Protein AF-A0A6N0LMZ8-F1 (afdb_monomer_lite)

Structure (mmCIF, N/CA/C/O backbone):
data_AF-A0A6N0LMZ8-F1
#
_entry.id   AF-A0A6N0LMZ8-F1
#
loop_
_atom_site.group_PDB
_atom_site.id
_atom_site.type_symbol
_atom_site.label_atom_id
_atom_site.label_alt_id
_atom_site.label_comp_id
_atom_site.label_asym_id
_atom_site.label_entity_id
_atom_site.label_seq_id
_atom_site.pdbx_PDB_ins_code
_atom_site.Cartn_x
_atom_site.Cartn_y
_atom_site.Cartn_z
_atom_site.occupancy
_atom_site.B_iso_or_equiv
_atom_site.auth_seq_id
_atom_site.auth_comp_id
_atom_site.auth_asym_id
_atom_site.auth_atom_id
_atom_site.pdbx_PDB_model_num
ATOM 1 N N . MET A 1 1 ? -0.934 -11.230 4.329 1.00 70.56 1 MET A N 1
ATOM 2 C CA . MET A 1 1 ? -1.160 -11.384 2.873 1.00 70.56 1 MET A CA 1
ATOM 3 C C . MET A 1 1 ? 0.036 -10.796 2.142 1.00 70.56 1 MET A C 1
ATOM 5 O O . MET A 1 1 ? 0.513 -9.758 2.577 1.00 70.56 1 MET A O 1
ATOM 9 N N . ASN A 1 2 ? 0.518 -11.438 1.074 1.00 77.88 2 ASN A N 1
ATOM 10 C CA . ASN A 1 2 ? 1.594 -10.891 0.240 1.00 77.88 2 ASN A CA 1
ATOM 11 C C . ASN A 1 2 ? 1.004 -10.289 -1.035 1.00 77.88 2 ASN A C 1
ATOM 13 O O . ASN A 1 2 ? 0.161 -10.914 -1.673 1.00 77.88 2 ASN A O 1
ATOM 17 N N . VAL A 1 3 ? 1.474 -9.102 -1.417 1.00 78.12 3 VAL A N 1
ATOM 18 C CA . VAL A 1 3 ? 1.092 -8.432 -2.665 1.00 78.12 3 VAL A CA 1
ATOM 19 C C . VAL A 1 3 ? 2.306 -8.414 -3.583 1.00 78.12 3 VAL A C 1
ATOM 21 O O . VAL A 1 3 ? 3.360 -7.899 -3.217 1.00 78.12 3 VAL A O 1
ATOM 24 N N . TYR A 1 4 ? 2.168 -8.973 -4.782 1.00 81.81 4 TYR A N 1
ATOM 25 C CA . TYR A 1 4 ? 3.199 -8.932 -5.811 1.00 81.81 4 TYR A CA 1
ATOM 26 C C . TYR A 1 4 ? 2.559 -8.699 -7.177 1.00 81.81 4 TYR A C 1
ATOM 28 O O . TYR A 1 4 ? 1.513 -9.254 -7.495 1.00 81.81 4 TYR A O 1
ATOM 36 N N . THR A 1 5 ? 3.198 -7.863 -7.993 1.00 82.75 5 THR A N 1
ATOM 37 C CA . THR A 1 5 ? 2.842 -7.697 -9.405 1.00 82.75 5 THR A CA 1
ATOM 38 C C . THR A 1 5 ? 3.865 -8.408 -10.279 1.00 82.75 5 THR A C 1
ATOM 40 O O . THR A 1 5 ? 5.083 -8.280 -10.078 1.00 82.75 5 THR A O 1
ATOM 43 N N . ILE A 1 6 ? 3.357 -9.163 -11.256 1.00 88.31 6 ILE A N 1
ATOM 44 C CA . ILE A 1 6 ? 4.164 -9.846 -12.271 1.00 88.31 6 ILE A CA 1
ATOM 45 C C . ILE A 1 6 ? 5.001 -8.786 -13.013 1.00 88.31 6 ILE A C 1
ATOM 47 O O . ILE A 1 6 ? 4.462 -7.720 -13.320 1.00 88.31 6 ILE A O 1
ATOM 51 N N . PRO A 1 7 ? 6.297 -9.025 -13.307 1.00 87.38 7 PRO A N 1
ATOM 52 C CA . PRO A 1 7 ? 7.182 -8.013 -13.891 1.00 87.38 7 PRO A CA 1
ATOM 53 C C . PRO A 1 7 ? 6.625 -7.301 -15.128 1.00 87.38 7 PRO A C 1
ATOM 55 O O . PRO A 1 7 ? 6.749 -6.085 -15.226 1.00 87.38 7 PRO A O 1
ATOM 58 N N . MET A 1 8 ? 5.946 -8.035 -16.014 1.00 90.62 8 MET A N 1
ATOM 59 C CA . MET A 1 8 ? 5.335 -7.506 -17.242 1.00 90.62 8 MET A CA 1
ATOM 60 C C . MET A 1 8 ? 4.208 -6.488 -17.000 1.00 90.62 8 MET A C 1
ATOM 62 O O . MET A 1 8 ? 3.855 -5.740 -17.904 1.00 90.62 8 MET A O 1
ATOM 66 N N . TRP A 1 9 ? 3.634 -6.457 -15.798 1.00 86.38 9 TRP A N 1
ATOM 67 C CA . TRP A 1 9 ? 2.514 -5.588 -15.417 1.00 86.38 9 TRP A CA 1
ATOM 68 C C . TRP A 1 9 ? 2.956 -4.395 -14.559 1.00 86.38 9 TRP A C 1
ATOM 70 O O . TRP A 1 9 ? 2.146 -3.573 -14.124 1.00 86.38 9 TRP A O 1
ATOM 80 N N . ARG A 1 10 ? 4.258 -4.289 -14.276 1.00 86.62 10 ARG A N 1
ATOM 81 C CA . ARG A 1 10 ? 4.819 -3.169 -13.514 1.00 86.62 10 ARG A CA 1
ATOM 82 C C . ARG A 1 10 ? 4.797 -1.894 -14.355 1.00 86.62 10 ARG A C 1
ATOM 84 O O . ARG A 1 10 ? 4.805 -1.934 -15.577 1.00 86.62 10 ARG A O 1
ATOM 91 N N . GLY A 1 11 ? 4.754 -0.746 -13.682 1.00 85.19 11 GLY A N 1
ATOM 92 C CA . GLY A 1 11 ? 4.709 0.566 -14.342 1.00 85.19 11 GLY A CA 1
ATOM 93 C C . GLY A 1 11 ? 3.342 0.957 -14.915 1.00 85.19 11 GLY A C 1
ATOM 94 O O . GLY A 1 11 ? 3.183 2.089 -15.346 1.00 85.19 11 GLY A O 1
ATOM 95 N N . GLN A 1 12 ? 2.339 0.075 -14.858 1.00 88.31 12 GLN A N 1
ATOM 96 C CA . GLN A 1 12 ? 0.991 0.328 -15.390 1.00 88.31 12 GLN A CA 1
ATOM 97 C C . GLN A 1 12 ? -0.024 0.769 -14.321 1.00 88.31 12 GLN A C 1
ATOM 99 O O . GLN A 1 12 ? -1.223 0.794 -14.564 1.00 88.31 12 GLN A O 1
ATOM 104 N N . GLY A 1 13 ? 0.427 1.053 -13.096 1.00 87.19 13 GLY A N 1
ATOM 105 C CA . GLY A 1 13 ? -0.461 1.463 -12.000 1.00 87.19 13 GLY A CA 1
ATOM 106 C C . GLY A 1 13 ? -1.338 0.348 -11.407 1.00 87.19 13 GLY A C 1
ATOM 107 O O . GLY A 1 13 ? -2.105 0.620 -10.492 1.00 87.19 13 GLY A O 1
ATOM 108 N N . ILE A 1 14 ? -1.195 -0.909 -11.844 1.00 88.44 14 ILE A N 1
ATOM 109 C CA . ILE A 1 14 ? -2.001 -2.046 -11.352 1.00 88.44 14 ILE A CA 1
ATOM 110 C C . ILE A 1 14 ? -1.845 -2.248 -9.839 1.00 88.44 14 ILE A C 1
ATOM 112 O O . ILE A 1 14 ? -2.833 -2.419 -9.132 1.00 88.44 14 ILE A O 1
ATOM 116 N N . ALA A 1 15 ? -0.613 -2.178 -9.322 1.00 85.06 15 ALA A N 1
ATOM 117 C CA . ALA A 1 15 ? -0.365 -2.274 -7.881 1.00 85.06 15 ALA A CA 1
ATOM 118 C C . ALA A 1 15 ? -1.082 -1.158 -7.106 1.00 85.06 15 ALA A C 1
ATOM 120 O O . ALA A 1 15 ? -1.671 -1.416 -6.063 1.00 85.06 15 ALA A O 1
ATOM 121 N N . THR A 1 16 ? -1.053 0.065 -7.640 1.00 86.38 16 THR A N 1
ATOM 122 C CA . THR A 1 16 ? -1.713 1.243 -7.067 1.00 86.38 16 THR A CA 1
ATOM 123 C C . THR A 1 16 ? -3.230 1.062 -7.044 1.00 86.3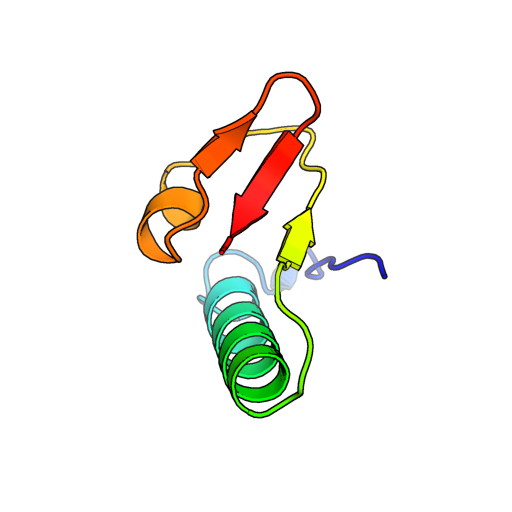8 16 THR A C 1
ATOM 125 O O . THR A 1 16 ? -3.851 1.300 -6.013 1.00 86.38 16 THR A O 1
ATOM 128 N N . ALA A 1 17 ? -3.822 0.601 -8.150 1.00 89.31 17 ALA A N 1
ATOM 129 C CA . ALA A 1 17 ? -5.256 0.334 -8.237 1.00 89.31 17 ALA A CA 1
ATOM 130 C C . ALA A 1 17 ? -5.685 -0.756 -7.245 1.00 89.31 17 ALA A C 1
ATOM 132 O O . ALA A 1 17 ? -6.607 -0.546 -6.467 1.00 89.31 17 ALA A O 1
ATOM 133 N N . LEU A 1 18 ? -4.957 -1.876 -7.196 1.00 88.31 18 LEU A N 1
ATOM 134 C CA . LEU A 1 18 ? -5.245 -2.961 -6.260 1.00 88.31 18 LEU A CA 1
ATOM 135 C C . LEU A 1 18 ? -5.138 -2.504 -4.800 1.00 88.31 18 LEU A C 1
ATOM 137 O O . LEU A 1 18 ? -5.999 -2.826 -3.986 1.00 88.31 18 LEU A O 1
ATOM 141 N N . LEU A 1 19 ? -4.092 -1.745 -4.461 1.00 86.62 19 LEU A N 1
ATOM 142 C CA . LEU A 1 19 ? -3.905 -1.241 -3.103 1.00 86.62 19 LEU A CA 1
ATOM 143 C C . LEU A 1 19 ? -5.040 -0.294 -2.701 1.00 86.62 19 LEU A C 1
ATOM 145 O O . LEU A 1 19 ? -5.512 -0.363 -1.571 1.00 86.62 19 LEU A O 1
ATOM 149 N N . LYS A 1 20 ? -5.509 0.548 -3.628 1.00 87.88 20 LYS A N 1
ATOM 150 C CA . LYS A 1 20 ? -6.642 1.449 -3.401 1.00 87.88 20 LYS A CA 1
ATOM 151 C C . LYS A 1 20 ? -7.915 0.680 -3.050 1.00 87.88 20 LYS A C 1
ATOM 153 O O . LYS A 1 20 ? -8.582 1.052 -2.090 1.00 87.88 20 LYS A O 1
ATOM 158 N N . GLU A 1 21 ? -8.212 -0.399 -3.770 1.00 90.88 21 GLU A N 1
ATOM 159 C CA . GLU A 1 21 ? -9.376 -1.246 -3.482 1.00 90.88 21 GLU A CA 1
ATOM 160 C C . GLU A 1 21 ? -9.249 -1.955 -2.129 1.00 90.88 21 GLU A C 1
ATOM 162 O O . GLU A 1 21 ? -10.197 -1.967 -1.349 1.00 90.88 21 GLU A O 1
ATOM 167 N N . ILE A 1 22 ? -8.059 -2.470 -1.793 1.00 88.00 22 ILE A N 1
ATOM 168 C CA . ILE A 1 22 ? -7.800 -3.074 -0.475 1.00 88.00 22 ILE A CA 1
ATOM 169 C C . ILE A 1 22 ? -8.012 -2.045 0.641 1.00 88.00 22 ILE A C 1
ATOM 171 O O . ILE A 1 22 ? -8.642 -2.354 1.647 1.00 88.00 22 ILE A O 1
ATOM 175 N N . ILE A 1 23 ? -7.505 -0.822 0.474 1.00 87.19 23 ILE A N 1
ATOM 176 C CA . ILE A 1 23 ? -7.684 0.262 1.448 1.00 87.19 23 ILE A CA 1
ATOM 177 C C . ILE A 1 23 ? -9.161 0.626 1.582 1.00 87.19 23 ILE A C 1
ATOM 179 O O . ILE A 1 23 ? -9.639 0.776 2.702 1.00 87.19 23 ILE A O 1
ATOM 183 N N . CYS A 1 24 ? -9.880 0.754 0.465 1.00 88.94 24 CYS A N 1
ATOM 184 C CA . CYS A 1 24 ? -11.311 1.049 0.459 1.00 88.94 24 CYS A CA 1
ATOM 185 C C . CYS A 1 24 ? -12.084 -0.007 1.256 1.00 88.94 24 CYS A C 1
ATOM 187 O O . CYS A 1 24 ? -12.769 0.328 2.218 1.00 88.94 24 CYS A O 1
ATOM 189 N N . PHE A 1 25 ? -11.850 -1.283 0.943 1.00 89.00 25 PHE A N 1
ATOM 190 C CA . PHE A 1 25 ? -12.441 -2.408 1.657 1.00 89.00 25 PHE A CA 1
ATOM 191 C C . PHE A 1 25 ? -12.122 -2.371 3.155 1.00 89.00 25 PHE A C 1
ATOM 193 O O . PHE A 1 25 ? -13.020 -2.450 3.983 1.00 89.00 25 PHE A O 1
ATOM 200 N N . VAL A 1 26 ? -10.851 -2.200 3.529 1.00 87.88 26 VAL A N 1
ATOM 201 C CA . VAL A 1 26 ? -10.437 -2.172 4.941 1.00 87.88 26 VAL A CA 1
ATOM 202 C C . VAL A 1 26 ? -11.090 -1.011 5.694 1.00 87.88 26 VAL A C 1
ATOM 204 O O . VAL A 1 26 ? -11.508 -1.205 6.831 1.00 87.88 26 VAL A O 1
ATOM 207 N N . ARG A 1 27 ? -11.24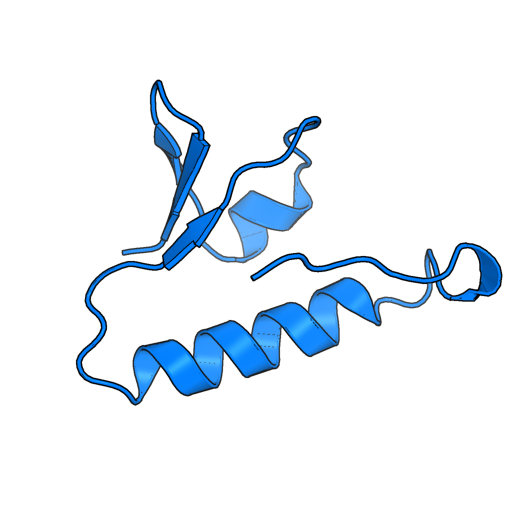3 0.163 5.070 1.00 85.00 27 ARG A N 1
ATOM 208 C CA . ARG A 1 27 ? -11.910 1.327 5.681 1.00 85.00 27 ARG A CA 1
ATOM 209 C C . ARG A 1 27 ? -13.399 1.112 5.939 1.00 85.00 27 ARG A C 1
ATOM 211 O O . ARG A 1 27 ? -13.938 1.741 6.843 1.00 85.00 27 ARG A O 1
ATOM 218 N N . GLU A 1 28 ? -14.056 0.272 5.148 1.00 88.19 28 GLU A N 1
ATOM 219 C CA . GLU A 1 28 ? -15.456 -0.111 5.363 1.00 88.19 28 GLU A CA 1
ATOM 220 C C . GLU A 1 28 ? -15.609 -1.216 6.419 1.00 88.19 28 GLU A C 1
ATOM 222 O O . GLU A 1 28 ? -16.708 -1.456 6.916 1.00 88.19 28 GLU A O 1
ATOM 227 N N . THR A 1 29 ? -14.513 -1.876 6.797 1.00 85.56 29 THR A N 1
ATOM 228 C CA . THR A 1 29 ? -14.495 -2.875 7.873 1.00 85.56 29 THR A CA 1
ATOM 229 C C . THR A 1 29 ? -14.129 -2.251 9.223 1.00 85.56 29 THR A C 1
ATOM 231 O O . THR A 1 29 ? -13.565 -1.165 9.296 1.00 85.56 29 THR A O 1
ATOM 234 N N . GLU A 1 30 ? -14.362 -2.970 10.325 1.00 85.00 30 GLU A N 1
ATOM 235 C CA . GLU A 1 30 ? -13.947 -2.546 11.678 1.00 85.00 30 GLU A CA 1
ATOM 236 C C . GLU A 1 30 ? -12.418 -2.557 11.901 1.00 85.00 30 GLU A C 1
AT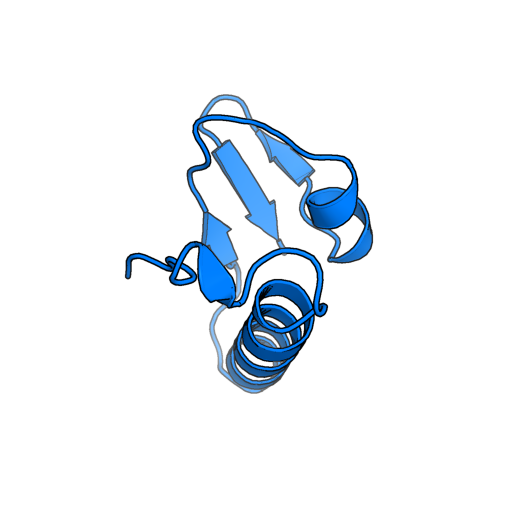OM 238 O O . GLU A 1 30 ? -11.929 -2.314 13.012 1.00 85.00 30 GLU A O 1
ATOM 243 N N . ALA A 1 31 ? -11.634 -2.868 10.866 1.00 80.12 31 ALA A N 1
ATOM 244 C CA . ALA A 1 31 ? -10.185 -2.884 10.941 1.00 80.12 31 ALA A CA 1
ATOM 245 C C . ALA A 1 31 ? -9.640 -1.463 11.148 1.00 80.12 31 ALA A C 1
ATOM 247 O O . ALA A 1 31 ? -9.722 -0.601 10.281 1.00 80.12 31 ALA A O 1
ATOM 248 N N . LYS A 1 32 ? -9.023 -1.237 12.311 1.00 78.19 32 LYS A N 1
ATOM 249 C CA . LYS A 1 32 ? -8.507 0.082 12.712 1.00 78.19 32 LYS A CA 1
ATOM 250 C C . LYS A 1 32 ? -7.182 0.464 12.053 1.00 78.19 32 LYS A C 1
ATOM 252 O O . LYS A 1 32 ? -6.819 1.632 12.074 1.00 78.19 32 LYS A O 1
ATOM 257 N N . CYS A 1 33 ? -6.432 -0.518 11.547 1.00 80.94 33 CYS A N 1
ATOM 258 C CA . CYS A 1 33 ? -5.089 -0.296 11.021 1.00 80.94 33 CYS A CA 1
ATOM 259 C C . CYS A 1 33 ? -4.750 -1.299 9.913 1.00 80.94 33 CYS A C 1
ATOM 261 O O . CYS A 1 33 ? -4.994 -2.499 10.068 1.00 80.94 33 CYS A O 1
ATOM 263 N N . LEU A 1 34 ? -4.070 -0.838 8.863 1.00 85.62 34 LEU A N 1
ATOM 264 C CA . LEU A 1 34 ? -3.426 -1.692 7.867 1.00 85.62 34 LEU A CA 1
ATOM 265 C C . LEU A 1 34 ? -1.907 -1.601 8.029 1.00 85.62 34 LEU A C 1
ATOM 267 O O . LEU A 1 34 ? -1.326 -0.519 7.974 1.00 85.62 34 LEU A O 1
ATOM 271 N N . TRP A 1 35 ? -1.262 -2.749 8.222 1.00 85.25 35 TRP A N 1
ATOM 272 C CA . TRP A 1 35 ? 0.188 -2.854 8.377 1.00 85.25 35 TRP A CA 1
ATOM 273 C C . TRP A 1 35 ? 0.782 -3.513 7.144 1.00 85.25 35 TRP A C 1
ATOM 275 O O . TRP A 1 35 ? 0.299 -4.559 6.705 1.00 85.25 35 TRP A O 1
ATOM 285 N N . LEU A 1 36 ? 1.855 -2.939 6.608 1.00 85.25 36 LEU A N 1
ATOM 286 C CA . LEU A 1 36 ? 2.616 -3.569 5.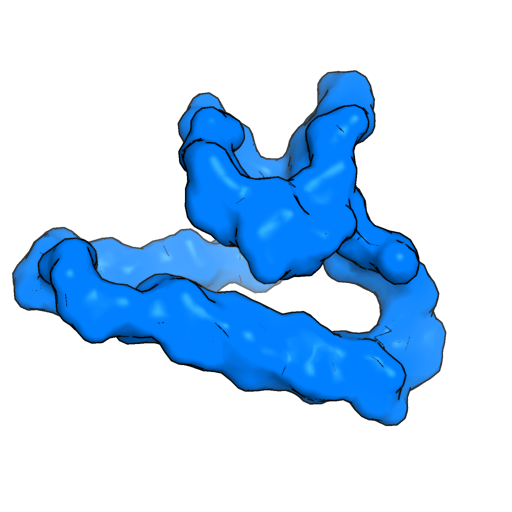542 1.00 85.25 36 LEU A CA 1
ATOM 287 C C . LEU A 1 36 ? 4.115 -3.487 5.788 1.00 85.25 36 LEU A C 1
ATOM 289 O O . LEU A 1 36 ? 4.663 -2.497 6.277 1.00 85.25 36 LEU A O 1
ATOM 293 N N . HIS A 1 37 ? 4.773 -4.571 5.405 1.00 83.06 37 HIS A N 1
ATOM 294 C CA . HIS A 1 37 ? 6.214 -4.676 5.394 1.00 83.06 37 HIS A CA 1
ATOM 295 C C . HIS A 1 37 ? 6.680 -4.629 3.941 1.00 83.06 37 HIS A C 1
ATOM 297 O O . HIS A 1 37 ? 6.306 -5.478 3.133 1.00 83.06 37 HIS A O 1
ATOM 303 N N . SER A 1 38 ? 7.492 -3.629 3.611 1.00 79.75 38 SER A N 1
ATOM 304 C CA . SER A 1 38 ? 8.118 -3.492 2.299 1.00 79.75 38 SER A CA 1
ATOM 305 C C . SER A 1 38 ? 9.624 -3.419 2.488 1.00 79.75 38 SER A C 1
ATOM 307 O O . SER A 1 38 ? 10.102 -2.656 3.326 1.00 79.75 38 SER A O 1
ATOM 309 N N . THR A 1 39 ? 10.371 -4.190 1.700 1.00 79.19 39 THR A N 1
ATOM 310 C CA . THR A 1 39 ? 11.842 -4.134 1.667 1.00 79.19 39 THR A CA 1
ATOM 311 C C . THR A 1 39 ? 12.356 -2.774 1.202 1.00 79.19 39 THR A C 1
ATOM 313 O O . THR A 1 39 ? 13.433 -2.355 1.610 1.00 79.19 39 THR A O 1
ATOM 316 N N . GLU A 1 40 ? 11.570 -2.057 0.394 1.00 77.06 40 GLU A N 1
ATOM 317 C CA . GLU A 1 40 ? 11.868 -0.700 -0.056 1.00 77.06 40 GLU A CA 1
ATOM 318 C C . GLU A 1 40 ? 10.691 0.237 0.261 1.00 77.06 40 GLU A C 1
ATOM 320 O O . GLU A 1 40 ? 9.541 -0.016 -0.121 1.00 77.06 40 GLU A O 1
ATOM 325 N N . VAL A 1 41 ? 10.963 1.344 0.955 1.00 68.25 41 VAL A N 1
ATOM 326 C CA . VAL A 1 41 ? 9.962 2.392 1.192 1.00 68.25 41 VAL A CA 1
ATOM 327 C C . VAL A 1 41 ? 9.954 3.314 -0.022 1.00 68.25 41 VAL A C 1
ATOM 329 O O . VAL A 1 41 ? 10.875 4.098 -0.226 1.00 68.25 41 VAL A O 1
ATOM 332 N N . ARG A 1 42 ? 8.904 3.216 -0.836 1.00 70.88 42 ARG A N 1
ATOM 333 C CA . ARG A 1 42 ? 8.679 4.084 -1.994 1.00 70.88 42 ARG A CA 1
ATOM 334 C C . ARG A 1 42 ? 7.795 5.273 -1.644 1.00 70.88 42 ARG A C 1
ATOM 336 O O . ARG A 1 42 ? 6.885 5.150 -0.829 1.00 70.88 42 ARG A O 1
ATOM 343 N N . ALA A 1 43 ? 8.007 6.389 -2.343 1.00 70.44 43 ALA A N 1
ATOM 344 C CA . ALA A 1 43 ? 7.194 7.600 -2.208 1.00 70.44 43 ALA A CA 1
ATOM 345 C C . ALA A 1 43 ? 5.683 7.325 -2.362 1.00 70.44 43 ALA A C 1
ATOM 347 O O . ALA A 1 43 ? 4.868 7.917 -1.664 1.00 70.4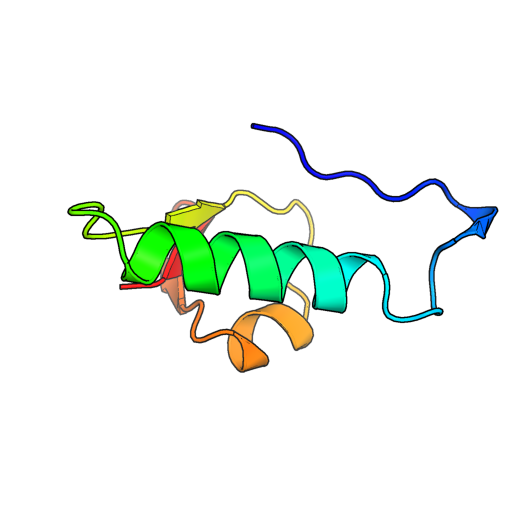4 43 ALA A O 1
ATOM 348 N N . ALA A 1 44 ? 5.327 6.361 -3.217 1.00 73.81 44 ALA A N 1
ATOM 349 C CA . ALA A 1 44 ? 3.946 5.960 -3.467 1.00 73.81 44 ALA A CA 1
ATOM 350 C C . ALA A 1 44 ? 3.179 5.517 -2.207 1.00 73.81 44 ALA A C 1
ATOM 352 O O . ALA A 1 44 ? 1.968 5.690 -2.168 1.00 73.81 44 ALA A O 1
ATOM 353 N N . TRP A 1 45 ? 3.843 4.987 -1.170 1.00 75.31 45 TRP A N 1
ATOM 354 C CA . TRP A 1 45 ? 3.164 4.582 0.069 1.00 75.31 45 TRP A CA 1
ATOM 355 C C . TRP A 1 45 ? 2.596 5.776 0.838 1.00 75.31 45 TRP A C 1
ATOM 357 O O . TRP A 1 45 ? 1.509 5.681 1.399 1.00 75.31 45 TRP A O 1
ATOM 367 N N . PHE A 1 46 ? 3.291 6.914 0.819 1.00 73.94 46 PHE A N 1
ATOM 368 C CA . PHE A 1 46 ? 2.834 8.123 1.504 1.00 73.94 46 PHE A CA 1
ATOM 369 C C . PHE A 1 46 ? 1.596 8.732 0.839 1.00 73.94 46 PHE A C 1
ATOM 371 O O . PHE A 1 46 ? 0.777 9.329 1.525 1.00 73.94 46 PHE A O 1
ATOM 378 N N . CYS A 1 47 ? 1.410 8.530 -0.471 1.00 74.88 47 CYS A N 1
ATOM 379 C CA . CYS A 1 47 ? 0.175 8.916 -1.167 1.00 74.88 47 CYS A CA 1
ATOM 380 C C . CYS A 1 47 ? -1.055 8.110 -0.715 1.00 74.88 47 CYS A C 1
ATOM 382 O O . CYS A 1 47 ? -2.175 8.485 -1.046 1.00 74.88 47 CYS A O 1
ATOM 384 N N . PHE A 1 48 ? -0.847 7.008 0.006 1.00 78.00 48 PHE A N 1
ATOM 385 C CA . PHE A 1 48 ? -1.889 6.165 0.589 1.00 78.00 48 PHE A CA 1
ATOM 386 C C . PHE A 1 48 ? -1.981 6.326 2.113 1.00 78.00 48 PHE A C 1
ATOM 388 O O . PHE A 1 48 ? -2.417 5.408 2.798 1.00 78.00 48 PHE A O 1
ATOM 395 N N . ASP A 1 49 ? -1.508 7.452 2.651 1.00 83.00 49 ASP A N 1
ATOM 396 C CA . ASP A 1 49 ? -1.510 7.776 4.084 1.00 83.00 49 ASP A CA 1
ATOM 397 C C . ASP A 1 49 ? -0.726 6.798 4.978 1.00 83.00 49 ASP A C 1
ATOM 399 O O . ASP A 1 49 ? -0.799 6.861 6.209 1.00 83.00 49 ASP A O 1
ATOM 403 N N . PHE A 1 50 ? 0.104 5.930 4.388 1.00 84.19 50 PHE A N 1
ATOM 404 C CA . PHE A 1 50 ? 1.003 5.089 5.166 1.00 84.19 50 PHE A CA 1
ATOM 405 C C . PHE A 1 50 ? 2.117 5.921 5.791 1.00 84.19 50 PHE A C 1
ATOM 407 O O . PHE A 1 50 ? 2.875 6.623 5.115 1.00 84.19 50 PHE A O 1
ATOM 414 N N . LYS A 1 51 ? 2.279 5.756 7.101 1.00 84.25 51 LYS A N 1
ATOM 415 C CA . LYS A 1 51 ? 3.359 6.337 7.893 1.00 84.25 51 LYS A CA 1
ATOM 416 C C . LYS A 1 51 ? 4.374 5.265 8.241 1.00 84.25 51 LYS A C 1
ATOM 418 O O . LYS A 1 51 ? 4.023 4.128 8.554 1.00 84.25 51 LYS A O 1
ATOM 423 N N . ARG A 1 52 ? 5.656 5.624 8.209 1.00 81.62 52 ARG A N 1
ATOM 424 C CA . ARG A 1 52 ? 6.720 4.718 8.646 1.00 81.62 52 ARG A CA 1
ATOM 425 C C . ARG A 1 52 ? 6.762 4.673 10.172 1.00 81.62 52 ARG A C 1
ATOM 427 O O . ARG A 1 52 ? 6.816 5.711 10.822 1.00 81.62 52 ARG A O 1
ATOM 434 N N . ASN A 1 53 ? 6.782 3.466 10.716 1.00 79.25 53 ASN A N 1
ATOM 435 C CA . ASN A 1 53 ? 7.091 3.157 12.106 1.00 79.25 53 ASN A CA 1
ATOM 436 C C . ASN A 1 53 ? 8.390 2.319 12.146 1.00 79.25 53 ASN A C 1
ATOM 438 O O . ASN A 1 53 ? 8.848 1.833 11.109 1.00 79.25 53 ASN A O 1
ATOM 442 N N . GLY A 1 54 ? 8.985 2.110 13.323 1.00 75.19 54 GLY A N 1
ATOM 443 C CA . GLY A 1 54 ? 10.213 1.325 13.520 1.00 75.19 54 GLY A CA 1
ATOM 444 C C . GLY A 1 54 ? 10.160 -0.120 12.999 1.00 75.19 54 GLY A C 1
ATOM 445 O O . GLY A 1 54 ? 11.205 -0.743 12.856 1.00 75.19 54 GLY A O 1
ATOM 446 N N . TYR A 1 55 ? 8.970 -0.629 12.659 1.00 75.25 55 TYR A N 1
ATOM 447 C CA . TYR A 1 55 ? 8.729 -2.008 12.216 1.00 75.25 55 TYR A CA 1
ATOM 448 C C . TYR A 1 55 ? 8.184 -2.132 10.780 1.00 75.25 55 TYR A C 1
ATOM 450 O O . TYR A 1 55 ? 7.984 -3.244 10.298 1.00 75.25 55 TYR A O 1
ATOM 458 N N . GLY A 1 56 ? 7.903 -1.022 10.085 1.00 81.62 56 GLY A N 1
ATOM 459 C CA . GLY A 1 56 ? 7.263 -1.060 8.764 1.00 81.62 56 GLY A CA 1
ATOM 460 C C . GLY A 1 56 ? 6.422 0.177 8.452 1.00 81.62 56 GLY A C 1
ATOM 461 O O . GLY A 1 56 ? 6.671 1.256 8.987 1.00 81.62 56 GLY A O 1
ATOM 462 N N . LEU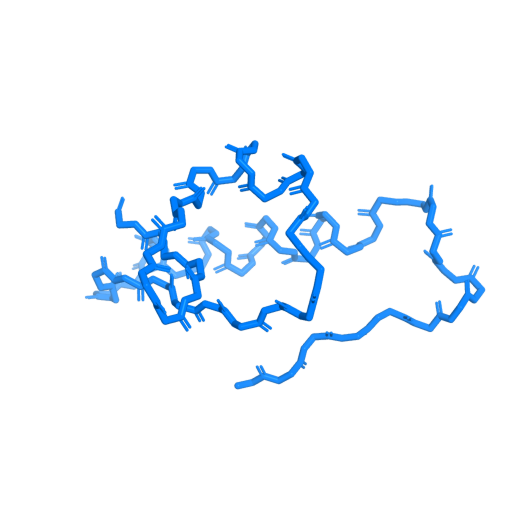 A 1 57 ? 5.433 0.029 7.573 1.00 82.31 57 LEU A N 1
ATOM 463 C CA . LEU A 1 57 ? 4.485 1.079 7.197 1.00 82.31 57 LEU A CA 1
ATOM 464 C C . LEU A 1 57 ? 3.106 0.765 7.793 1.00 82.31 57 LEU A C 1
ATOM 466 O O . LEU A 1 57 ? 2.631 -0.366 7.692 1.00 82.31 57 LEU A O 1
ATOM 470 N N . VAL A 1 58 ? 2.465 1.762 8.405 1.00 83.31 58 VAL A N 1
ATOM 471 C CA . VAL A 1 58 ? 1.129 1.649 9.003 1.00 83.31 58 VAL A CA 1
ATOM 472 C C . VAL A 1 58 ? 0.203 2.745 8.488 1.00 83.31 58 VAL A C 1
ATOM 474 O O . VAL A 1 58 ? 0.602 3.905 8.395 1.00 83.31 58 VAL A O 1
ATOM 477 N N . MET A 1 59 ? -1.027 2.366 8.163 1.00 84.25 59 MET A N 1
ATOM 478 C CA . MET A 1 59 ? -2.131 3.263 7.833 1.00 84.25 59 MET A CA 1
ATOM 479 C C . MET A 1 59 ? -3.201 3.108 8.917 1.00 84.25 59 MET A C 1
ATOM 481 O O . MET A 1 59 ? -3.601 1.982 9.221 1.00 84.25 59 MET A O 1
ATOM 485 N N . THR A 1 60 ? -3.604 4.229 9.511 1.00 77.38 60 THR A N 1
ATOM 486 C CA . THR A 1 60 ? -4.589 4.363 10.602 1.00 77.38 60 THR A CA 1
ATOM 487 C C . THR A 1 60 ? -5.659 5.351 10.198 1.00 77.38 60 THR A C 1
ATOM 489 O O . THR A 1 60 ? -5.240 6.406 9.666 1.00 77.38 60 THR A O 1
#

pLDDT: mean 82.51, std 5.61, range [68.25, 90.88]

Secondary structure (DSSP, 8-state):
------GGGTTTTHHHHHHHHHHHHHHHSS---EEE--SS--HHHHTTT-EEETTEEEE-

Sequence (60 aa):
MNVYTIPMWRGQGIATALLKEIICFVRETEAKCLWLHSTEVRAAWFCFDFKRNGYGLVMT

Foldseek 3Di:
DDDDDDPVCPPVCPSVVVVVVVLVVCVVDPNPKDFDADPDDDPSVVVVVWDDDPRGTMHD

Radius of gyration: 11.84 Å; chains: 1; bounding box: 27×20×31 Å